Protein AF-A0A486XCT2-F1 (afdb_monomer)

Structure (mmCIF, N/CA/C/O backbone):
data_AF-A0A486XCT2-F1
#
_entry.id   AF-A0A486XCT2-F1
#
loop_
_atom_site.group_PDB
_atom_site.id
_atom_site.type_symbol
_atom_site.label_atom_id
_atom_site.label_alt_id
_atom_site.label_comp_id
_atom_site.label_asym_id
_atom_site.label_entity_id
_atom_site.label_seq_id
_atom_site.pdbx_PDB_ins_code
_atom_site.Cartn_x
_atom_site.Cartn_y
_atom_site.Cartn_z
_atom_site.occupancy
_atom_site.B_iso_or_equiv
_atom_site.auth_seq_id
_atom_site.auth_comp_id
_atom_site.auth_asym_id
_atom_site.auth_atom_id
_atom_site.pdbx_PDB_model_num
ATOM 1 N N . MET A 1 1 ? -0.141 -0.794 4.430 1.00 83.31 1 MET A N 1
ATOM 2 C CA . MET A 1 1 ? -0.324 -2.090 3.732 1.00 83.31 1 MET A CA 1
ATOM 3 C C . MET A 1 1 ? 0.014 -1.963 2.255 1.00 83.31 1 MET A C 1
ATOM 5 O O . MET A 1 1 ? 1.023 -2.521 1.865 1.00 83.31 1 MET A O 1
ATOM 9 N N . VAL A 1 2 ? -0.737 -1.191 1.457 1.00 87.81 2 VAL A N 1
ATOM 10 C CA . VAL A 1 2 ? -0.382 -0.950 0.039 1.00 87.81 2 VAL A CA 1
ATOM 11 C C . VAL A 1 2 ? 0.966 -0.238 -0.087 1.00 87.81 2 VAL A C 1
ATOM 13 O O . VAL A 1 2 ? 1.800 -0.655 -0.876 1.00 87.81 2 VAL A O 1
ATOM 16 N N . SER A 1 3 ? 1.209 0.778 0.748 1.00 88.38 3 SER A N 1
ATOM 17 C CA . SER A 1 3 ? 2.501 1.472 0.829 1.00 88.38 3 SER A CA 1
ATOM 18 C C . SER A 1 3 ? 3.671 0.522 1.093 1.00 88.38 3 SER A C 1
ATOM 20 O O . SER A 1 3 ? 4.696 0.633 0.439 1.00 88.38 3 SER A O 1
ATOM 22 N N . GLU A 1 4 ? 3.502 -0.431 2.011 1.00 88.69 4 GLU A N 1
ATOM 23 C CA . GLU A 1 4 ? 4.537 -1.405 2.366 1.00 88.69 4 GLU A CA 1
ATOM 24 C C . GLU A 1 4 ? 4.762 -2.421 1.243 1.00 88.69 4 GLU A C 1
ATOM 26 O O . GLU A 1 4 ? 5.894 -2.655 0.834 1.00 88.69 4 GLU A O 1
ATOM 31 N N . ALA A 1 5 ? 3.680 -2.970 0.681 1.00 89.88 5 ALA A N 1
ATOM 32 C CA . ALA A 1 5 ? 3.757 -3.884 -0.457 1.00 89.88 5 ALA A CA 1
ATOM 33 C C . ALA A 1 5 ? 4.455 -3.228 -1.659 1.00 89.88 5 ALA A C 1
ATOM 35 O O . ALA A 1 5 ? 5.314 -3.838 -2.294 1.00 89.88 5 ALA A O 1
ATOM 36 N N . LEU A 1 6 ? 4.135 -1.959 -1.926 1.00 92.00 6 LEU A N 1
ATOM 37 C CA . LEU A 1 6 ? 4.800 -1.165 -2.949 1.00 92.00 6 LEU A CA 1
ATOM 38 C C . LEU A 1 6 ? 6.270 -0.916 -2.594 1.00 92.00 6 LEU A C 1
ATOM 40 O O . LEU A 1 6 ? 7.123 -1.104 -3.451 1.00 92.00 6 LEU A O 1
ATOM 44 N N . ASN A 1 7 ? 6.590 -0.541 -1.353 1.00 90.81 7 ASN A N 1
ATOM 45 C CA . ASN A 1 7 ? 7.961 -0.270 -0.907 1.00 90.81 7 ASN A CA 1
ATOM 46 C C . ASN A 1 7 ? 8.898 -1.475 -1.113 1.00 90.81 7 ASN A C 1
ATOM 48 O O . ASN A 1 7 ? 10.015 -1.312 -1.604 1.00 90.81 7 ASN A O 1
ATOM 52 N N . LEU A 1 8 ? 8.421 -2.688 -0.816 1.00 90.00 8 LEU A N 1
ATOM 53 C CA . LEU A 1 8 ? 9.195 -3.926 -0.974 1.00 90.00 8 LEU A CA 1
ATOM 54 C C . LEU A 1 8 ? 9.568 -4.232 -2.431 1.00 90.00 8 LEU A C 1
ATOM 56 O O . LEU A 1 8 ? 10.589 -4.871 -2.692 1.00 90.00 8 LEU A O 1
ATOM 60 N N . ILE A 1 9 ? 8.741 -3.803 -3.384 1.00 91.31 9 ILE A N 1
ATOM 61 C CA . ILE A 1 9 ? 8.863 -4.194 -4.792 1.00 91.31 9 ILE A CA 1
ATOM 62 C C . ILE A 1 9 ? 9.398 -3.039 -5.648 1.00 91.31 9 ILE A C 1
ATOM 64 O O . ILE A 1 9 ? 10.248 -3.260 -6.512 1.00 91.31 9 ILE A O 1
ATOM 68 N N . ALA A 1 10 ? 8.976 -1.801 -5.379 1.00 92.00 10 ALA A N 1
ATOM 69 C CA . ALA A 1 10 ? 9.236 -0.627 -6.211 1.00 92.00 10 ALA A CA 1
ATOM 70 C C . ALA A 1 10 ? 10.726 -0.322 -6.391 1.00 92.00 10 ALA A C 1
ATOM 72 O O . ALA A 1 10 ? 11.128 0.114 -7.467 1.00 92.00 10 ALA A O 1
ATOM 73 N N . TYR A 1 11 ? 11.573 -0.611 -5.396 1.00 91.12 11 TYR A N 1
ATOM 74 C CA . TYR A 1 11 ? 13.019 -0.371 -5.498 1.00 91.12 11 TYR A CA 1
ATOM 75 C C . TYR A 1 11 ? 13.685 -1.165 -6.638 1.00 91.12 11 TYR A C 1
ATOM 77 O O . TYR A 1 11 ? 14.722 -0.755 -7.162 1.00 91.12 11 TYR A O 1
ATOM 85 N N . ARG A 1 12 ? 13.080 -2.279 -7.076 1.00 91.81 12 ARG A N 1
ATOM 86 C CA . ARG A 1 12 ? 13.557 -3.064 -8.230 1.00 91.81 12 ARG A CA 1
ATOM 87 C C . ARG A 1 12 ? 13.360 -2.342 -9.566 1.00 91.81 12 ARG A C 1
ATOM 89 O O . ARG A 1 12 ? 14.060 -2.659 -10.520 1.00 91.81 12 ARG A O 1
ATOM 96 N N . PHE A 1 13 ? 12.438 -1.386 -9.611 1.00 93.06 13 PHE A N 1
ATOM 97 C CA . PHE A 1 13 ? 12.034 -0.646 -10.806 1.00 9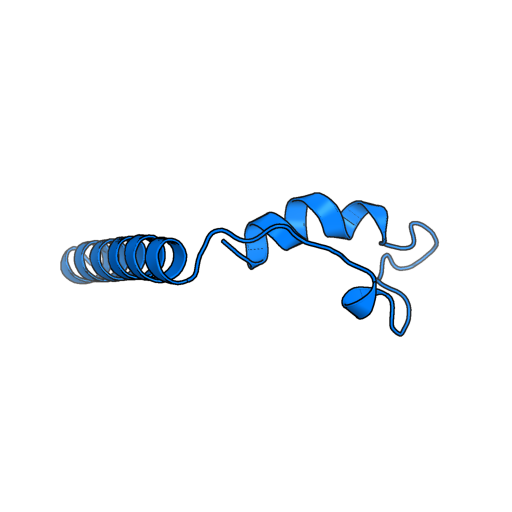3.06 13 PHE A CA 1
ATOM 98 C C . PHE A 1 13 ? 12.622 0.773 -10.855 1.00 93.06 13 PHE A C 1
ATOM 100 O O . PHE A 1 13 ? 12.456 1.497 -11.836 1.00 93.06 13 PHE A O 1
ATOM 107 N N . VAL A 1 14 ? 13.313 1.191 -9.791 1.00 93.56 14 VAL A N 1
ATOM 108 C CA . VAL A 1 14 ? 13.978 2.493 -9.716 1.00 93.56 14 VAL A CA 1
ATOM 109 C C . VAL A 1 14 ? 15.232 2.482 -10.586 1.00 93.56 14 VAL A C 1
ATOM 111 O O . VAL A 1 14 ? 16.115 1.636 -10.423 1.00 93.56 14 VAL A O 1
ATOM 114 N N . SER A 1 15 ? 15.345 3.471 -11.474 1.00 92.25 15 SER A N 1
ATOM 115 C CA . SER A 1 15 ? 16.588 3.740 -12.192 1.00 92.25 15 SER A CA 1
ATOM 116 C C . SER A 1 15 ? 17.681 4.106 -11.191 1.00 92.25 15 SER A C 1
ATOM 118 O O . SER A 1 15 ? 17.508 5.023 -10.392 1.00 92.25 15 SER A O 1
ATOM 120 N N . LYS A 1 16 ? 18.811 3.395 -11.224 1.00 89.81 16 LYS A N 1
ATOM 121 C CA . LYS A 1 16 ? 19.942 3.609 -10.301 1.00 89.81 16 LYS A CA 1
ATOM 122 C C . LYS A 1 16 ? 21.004 4.565 -10.850 1.00 89.81 16 LYS A C 1
ATOM 124 O O . LYS A 1 16 ? 22.054 4.724 -10.236 1.00 89.81 16 LYS A O 1
ATOM 129 N N . VAL A 1 17 ? 20.754 5.177 -12.007 1.00 87.94 17 VAL A N 1
ATOM 130 C CA . VAL A 1 17 ? 21.679 6.119 -12.647 1.00 87.94 17 VAL A CA 1
ATOM 131 C C . VAL A 1 17 ? 21.205 7.558 -12.458 1.00 87.94 17 VAL A C 1
ATOM 133 O O . VAL A 1 17 ? 20.030 7.870 -12.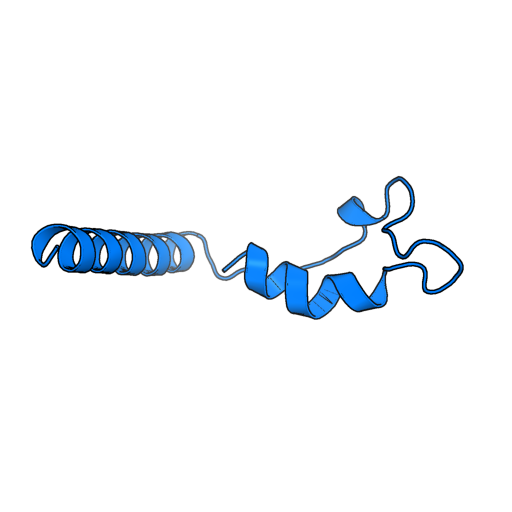647 1.00 87.94 17 VAL A O 1
ATOM 136 N N . GLY A 1 18 ? 22.129 8.451 -12.099 1.00 86.25 18 GLY A N 1
ATOM 137 C CA . GLY A 1 18 ? 21.812 9.857 -11.845 1.00 86.25 18 GLY A CA 1
ATOM 138 C C . GLY A 1 18 ? 20.861 10.022 -10.657 1.00 86.25 18 GLY A C 1
ATOM 139 O O . GLY A 1 18 ? 21.123 9.491 -9.585 1.00 86.25 18 GLY A O 1
ATOM 140 N N . ASN A 1 19 ? 19.772 10.775 -10.841 1.00 90.88 19 ASN A N 1
ATOM 141 C CA . ASN A 1 19 ? 18.748 10.976 -9.814 1.00 90.88 19 ASN A CA 1
ATOM 142 C C . ASN A 1 19 ? 17.796 9.763 -9.763 1.00 90.88 19 ASN A C 1
ATOM 144 O O . ASN A 1 19 ? 17.003 9.616 -10.706 1.00 90.88 19 ASN A O 1
ATOM 148 N N . PRO A 1 20 ? 17.836 8.931 -8.701 1.00 92.25 20 PRO A N 1
ATOM 149 C CA . PRO A 1 20 ? 17.039 7.719 -8.631 1.00 92.25 20 PRO A CA 1
ATOM 150 C C . PRO A 1 20 ? 15.550 8.022 -8.695 1.00 92.25 20 PRO A C 1
ATOM 152 O O . PRO A 1 20 ? 15.008 8.770 -7.883 1.00 92.25 20 PRO A O 1
ATOM 155 N N . LYS A 1 21 ? 14.882 7.443 -9.688 1.00 93.25 21 LYS A N 1
ATOM 156 C CA . LYS A 1 21 ? 13.452 7.649 -9.911 1.00 93.25 21 LYS A CA 1
ATOM 157 C C . LYS A 1 21 ? 12.830 6.481 -10.650 1.00 93.25 21 LYS A C 1
ATOM 159 O O . LYS A 1 21 ? 13.517 5.718 -11.330 1.00 93.25 21 LYS A O 1
ATOM 164 N N . LEU A 1 22 ? 11.512 6.398 -10.557 1.00 93.69 22 LEU A N 1
ATOM 165 C CA . LEU A 1 22 ? 10.716 5.607 -11.481 1.00 93.69 22 LEU A CA 1
ATOM 166 C C . LEU A 1 22 ? 10.617 6.367 -12.805 1.00 93.69 22 LEU A C 1
ATOM 168 O O . LEU A 1 22 ? 10.402 7.582 -12.821 1.00 93.69 22 LEU A O 1
ATOM 172 N N . MET A 1 23 ? 10.828 5.659 -13.911 1.00 92.62 23 MET A N 1
ATOM 173 C CA . MET A 1 23 ? 10.622 6.217 -15.246 1.00 92.62 23 MET A CA 1
ATOM 174 C C . MET A 1 23 ? 9.120 6.300 -15.552 1.00 92.62 23 MET A C 1
ATOM 176 O O . MET A 1 23 ? 8.293 5.721 -14.844 1.00 92.62 23 MET A O 1
ATOM 180 N N . ASN A 1 24 ? 8.754 7.050 -16.592 1.00 92.94 24 ASN A N 1
ATOM 181 C CA . ASN A 1 24 ? 7.352 7.213 -16.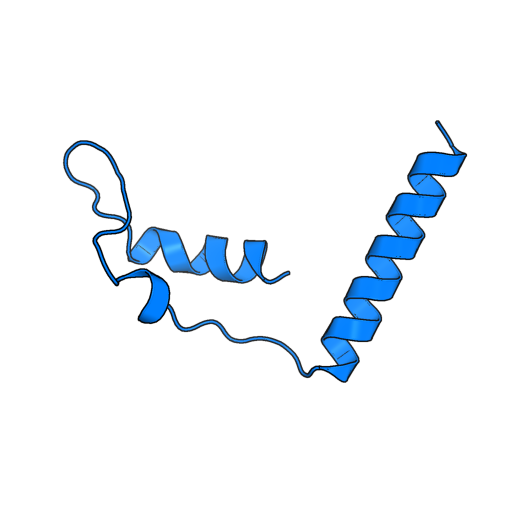980 1.00 92.94 24 ASN A CA 1
ATOM 182 C C . ASN A 1 24 ? 6.682 5.846 -17.191 1.00 92.94 24 ASN A C 1
ATOM 184 O O . ASN A 1 24 ? 7.290 4.947 -17.760 1.00 92.94 24 ASN A O 1
ATOM 188 N N . ASN A 1 25 ? 5.431 5.717 -16.741 1.00 92.19 25 ASN A N 1
ATOM 189 C CA . ASN A 1 25 ? 4.588 4.515 -16.843 1.00 92.19 25 ASN A CA 1
ATOM 190 C C . ASN A 1 25 ? 5.061 3.270 -16.066 1.00 92.19 25 ASN A C 1
ATOM 192 O O . ASN A 1 25 ? 4.313 2.306 -15.967 1.00 92.19 25 ASN A O 1
ATOM 196 N N . VAL A 1 26 ? 6.219 3.305 -15.402 1.00 93.69 26 VAL A N 1
ATOM 197 C CA . VAL A 1 26 ? 6.719 2.157 -14.625 1.00 93.69 26 VAL A CA 1
ATOM 198 C C . VAL A 1 26 ? 5.783 1.783 -13.470 1.00 93.69 26 VAL A C 1
ATOM 200 O O . VAL A 1 26 ? 5.636 0.614 -13.145 1.00 93.69 26 VAL A O 1
ATOM 203 N N . MET A 1 27 ? 5.087 2.754 -12.869 1.00 92.56 27 MET A N 1
ATOM 204 C CA . MET A 1 27 ? 4.143 2.486 -11.775 1.00 92.56 27 MET A CA 1
ATOM 205 C C . MET A 1 27 ? 3.014 1.520 -12.162 1.00 92.56 27 MET A C 1
ATOM 207 O O . MET A 1 27 ? 2.584 0.752 -11.308 1.00 92.56 27 MET A O 1
ATOM 211 N N . SER A 1 28 ? 2.538 1.540 -13.414 1.00 92.44 28 SER A N 1
ATOM 212 C CA . SER A 1 28 ? 1.494 0.609 -13.875 1.00 92.44 28 SER A CA 1
ATOM 213 C C . SER A 1 28 ? 2.008 -0.803 -14.145 1.00 92.44 28 SER A C 1
ATOM 215 O O . SER A 1 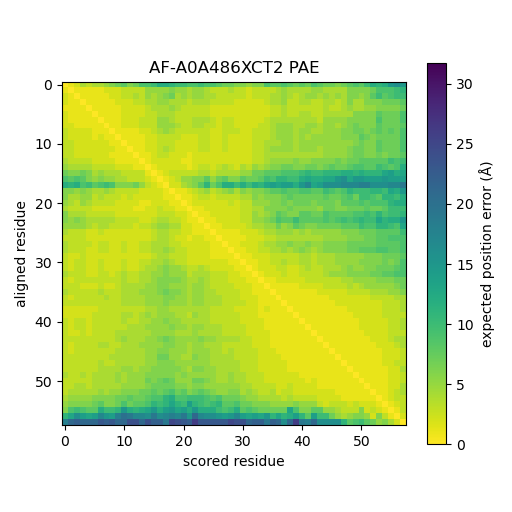28 ? 1.205 -1.721 -14.253 1.00 92.44 28 SER A O 1
ATOM 217 N N . GLU A 1 29 ? 3.325 -0.980 -14.246 1.00 91.56 29 GLU A N 1
ATOM 218 C CA . GLU A 1 29 ? 3.971 -2.284 -14.436 1.00 91.56 29 GLU A CA 1
ATOM 219 C C . GLU A 1 29 ? 4.283 -2.974 -13.099 1.00 91.56 29 GLU A C 1
ATOM 221 O O . GLU A 1 29 ? 4.623 -4.156 -13.068 1.00 91.56 29 GLU A O 1
ATOM 226 N N . ILE A 1 30 ? 4.188 -2.247 -11.979 1.00 93.81 30 ILE A N 1
ATOM 227 C CA . ILE A 1 30 ? 4.455 -2.807 -10.656 1.00 93.81 30 ILE A CA 1
ATOM 228 C C . ILE A 1 30 ? 3.244 -3.619 -10.203 1.00 93.81 30 ILE A C 1
ATOM 230 O O . ILE A 1 30 ? 2.252 -3.089 -9.700 1.00 93.81 30 ILE A O 1
ATOM 234 N N . GLU A 1 31 ? 3.367 -4.933 -10.325 1.00 93.50 31 GLU A N 1
ATOM 235 C CA . GLU A 1 31 ? 2.411 -5.874 -9.761 1.00 93.50 31 GLU A CA 1
ATOM 236 C C . GLU A 1 31 ? 2.662 -6.066 -8.262 1.00 93.50 31 GLU A C 1
ATOM 238 O O . GLU A 1 31 ? 3.772 -6.379 -7.822 1.00 93.50 31 GLU A O 1
ATOM 243 N N . ILE A 1 32 ? 1.606 -5.901 -7.464 1.00 92.50 32 ILE A N 1
ATOM 244 C CA . ILE A 1 32 ? 1.616 -6.189 -6.030 1.00 92.50 32 ILE A CA 1
ATOM 245 C C . ILE A 1 32 ? 0.485 -7.153 -5.692 1.00 92.50 32 ILE A C 1
ATOM 247 O O . ILE A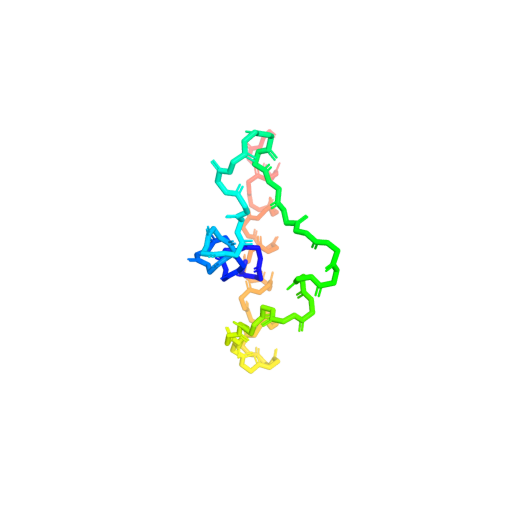 1 32 ? -0.639 -7.015 -6.175 1.00 92.50 32 ILE A O 1
ATOM 251 N N . TYR A 1 33 ? 0.768 -8.115 -4.818 1.00 90.69 33 TYR A N 1
ATOM 252 C CA . TYR A 1 33 ? -0.274 -8.956 -4.250 1.00 90.69 33 TYR A CA 1
ATOM 253 C C . TYR A 1 33 ? -0.931 -8.231 -3.077 1.00 90.69 33 TYR A C 1
ATOM 255 O O . TYR A 1 33 ? -0.251 -7.776 -2.153 1.00 90.69 33 TYR A O 1
ATOM 263 N N . LEU A 1 34 ? -2.257 -8.137 -3.105 1.00 91.06 34 LEU A N 1
ATOM 264 C CA . LEU A 1 34 ? -3.045 -7.573 -2.018 1.00 91.06 34 LEU A CA 1
ATOM 265 C C . LEU A 1 34 ? -3.973 -8.644 -1.439 1.00 91.06 34 LEU A C 1
ATOM 267 O O . LEU A 1 34 ? -4.510 -9.456 -2.193 1.00 91.06 34 LEU A O 1
ATOM 271 N N . PRO A 1 35 ? -4.196 -8.641 -0.113 1.00 92.44 35 PRO A N 1
ATOM 272 C CA . PRO A 1 35 ? -5.156 -9.543 0.505 1.00 92.44 35 PRO A CA 1
ATOM 273 C C . PRO A 1 35 ? -6.582 -9.214 0.048 1.00 92.44 35 PRO A C 1
ATOM 275 O O . PRO A 1 35 ? -6.846 -8.164 -0.549 1.00 92.44 35 PRO A O 1
ATOM 278 N N . THR A 1 36 ? -7.526 -10.103 0.334 1.00 96.19 36 THR A N 1
ATOM 279 C CA . THR A 1 36 ? -8.918 -9.943 -0.110 1.00 96.19 36 THR A CA 1
ATOM 280 C C . THR A 1 36 ? -9.563 -8.693 0.498 1.00 96.19 36 THR A C 1
ATOM 282 O O . THR A 1 36 ? -9.216 -8.285 1.607 1.00 96.19 36 THR A O 1
ATOM 285 N N . LEU A 1 37 ? -10.539 -8.076 -0.183 1.00 95.62 37 LEU A N 1
ATOM 286 C CA . LEU A 1 37 ? -11.213 -6.869 0.332 1.00 95.62 37 LEU A CA 1
ATOM 287 C C . LEU A 1 37 ? -11.723 -7.006 1.785 1.00 95.62 37 LEU A C 1
ATOM 289 O O . LEU A 1 37 ? -11.505 -6.073 2.563 1.00 95.62 37 LEU A O 1
ATOM 293 N N . PRO A 1 38 ? -12.334 -8.135 2.205 1.00 97.81 38 PRO A N 1
ATOM 294 C CA . PRO A 1 38 ? -12.727 -8.323 3.601 1.00 97.81 38 PRO A CA 1
ATOM 295 C C . PRO A 1 38 ? -11.550 -8.270 4.588 1.00 97.81 38 PRO A C 1
ATOM 297 O O . PRO A 1 38 ? -11.677 -7.701 5.673 1.00 97.81 38 PRO A O 1
ATO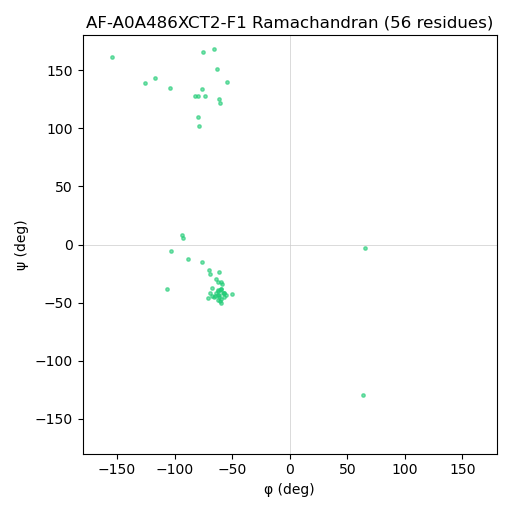M 300 N N . GLU A 1 39 ? -10.391 -8.828 4.235 1.00 96.44 39 GLU A N 1
ATOM 301 C CA . GLU A 1 39 ? -9.182 -8.767 5.068 1.00 96.44 39 GLU A CA 1
ATOM 302 C C . GLU A 1 39 ? -8.620 -7.348 5.126 1.00 96.44 39 GLU A C 1
ATOM 304 O O . GLU A 1 39 ? -8.288 -6.865 6.211 1.00 96.44 39 GLU A O 1
ATOM 309 N N . GLN A 1 40 ? -8.594 -6.640 3.992 1.00 95.62 40 GLN A N 1
ATOM 310 C CA . GLN A 1 40 ? -8.168 -5.239 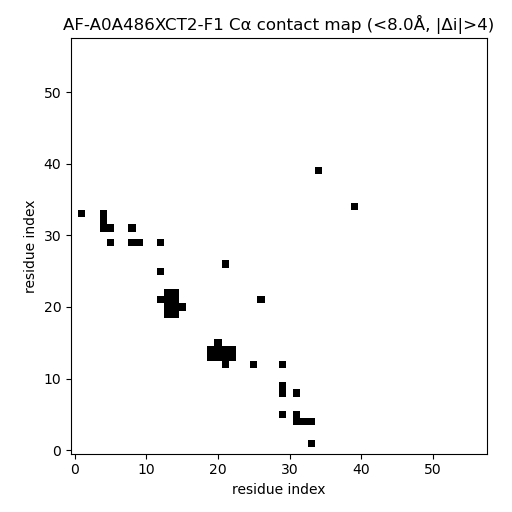3.943 1.00 95.62 40 GLN A CA 1
ATOM 311 C C . GLN A 1 40 ? -9.013 -4.362 4.876 1.00 95.62 40 GLN A C 1
ATOM 313 O O . GLN A 1 40 ? -8.472 -3.523 5.596 1.00 95.62 40 GLN A O 1
ATOM 318 N N . GLN A 1 41 ? -10.332 -4.578 4.908 1.00 96.75 41 GLN A N 1
ATOM 319 C CA . GLN A 1 41 ? -11.245 -3.856 5.799 1.00 96.75 41 GLN A CA 1
ATOM 320 C C . GLN A 1 41 ? -10.965 -4.157 7.274 1.00 96.75 41 GLN A C 1
ATOM 322 O O . GLN A 1 41 ? -10.913 -3.231 8.085 1.00 96.75 41 GLN A O 1
ATOM 327 N N . LYS A 1 42 ? -10.740 -5.429 7.629 1.00 97.25 42 LYS A N 1
ATOM 328 C CA . LYS A 1 42 ? -10.383 -5.823 9.002 1.00 97.25 42 LYS A CA 1
ATOM 329 C C . LYS A 1 42 ? -9.076 -5.167 9.452 1.00 97.25 42 LYS A C 1
ATOM 331 O O . LYS A 1 42 ? -9.046 -4.547 10.513 1.00 97.25 42 LYS A O 1
ATOM 336 N N . ILE A 1 43 ? -8.033 -5.239 8.624 1.00 95.38 43 ILE A N 1
ATOM 337 C CA . ILE A 1 43 ? -6.726 -4.621 8.894 1.00 95.38 43 ILE A CA 1
ATOM 338 C C . ILE A 1 43 ? -6.863 -3.094 9.010 1.00 95.38 43 ILE A C 1
ATOM 340 O O . ILE A 1 43 ? -6.342 -2.488 9.943 1.00 95.38 43 ILE A O 1
ATOM 344 N N . GLY A 1 44 ? -7.606 -2.462 8.098 1.00 94.88 44 G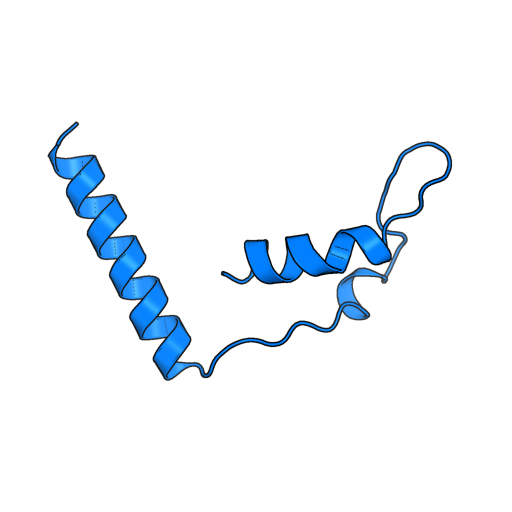LY A N 1
ATOM 345 C CA . GLY A 1 44 ? -7.844 -1.018 8.127 1.00 94.88 44 GLY A CA 1
ATOM 346 C C . GLY A 1 44 ? -8.596 -0.560 9.380 1.00 94.88 44 GLY A C 1
ATOM 347 O O . GLY A 1 44 ? -8.262 0.473 9.957 1.00 94.88 44 GLY A O 1
ATOM 348 N N . ASN A 1 45 ? -9.582 -1.333 9.838 1.00 97.56 45 ASN A N 1
ATOM 349 C CA . ASN A 1 45 ? -10.305 -1.042 11.075 1.00 97.56 45 ASN A CA 1
ATOM 350 C C . ASN A 1 45 ? -9.413 -1.191 12.314 1.00 97.56 45 ASN A C 1
ATOM 352 O O . ASN A 1 45 ? -9.512 -0.360 13.216 1.00 97.56 45 ASN A O 1
ATOM 356 N N . LEU A 1 46 ? -8.517 -2.183 12.336 1.00 96.88 46 LEU A N 1
ATOM 357 C CA . LEU A 1 46 ? -7.533 -2.348 13.408 1.00 96.88 46 LEU A CA 1
ATOM 358 C C . LEU A 1 46 ? -6.623 -1.115 13.528 1.00 96.88 46 LEU A C 1
ATOM 360 O O . LEU A 1 46 ? -6.504 -0.550 14.612 1.00 96.88 46 LEU A O 1
ATOM 364 N N . PHE A 1 47 ? -6.038 -0.643 12.421 1.00 95.69 47 PHE A N 1
ATOM 365 C CA . PHE A 1 47 ? -5.194 0.559 12.448 1.00 95.69 47 PHE A CA 1
ATOM 366 C C . PHE A 1 47 ? -5.970 1.812 12.867 1.00 95.69 47 PHE A C 1
ATOM 368 O O . PHE A 1 47 ? -5.489 2.564 13.705 1.00 95.69 47 PHE A O 1
ATOM 375 N N . LYS A 1 48 ? -7.215 1.989 12.398 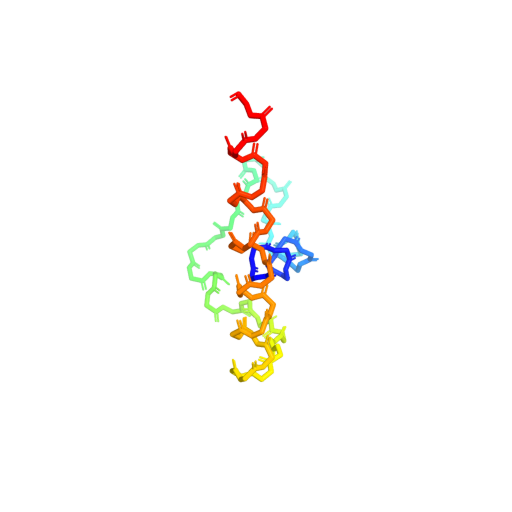1.00 96.62 48 LYS A N 1
ATOM 376 C CA . LYS A 1 48 ? -8.077 3.096 12.858 1.00 96.62 48 LYS A CA 1
ATOM 377 C C . LYS A 1 48 ? -8.331 3.060 14.365 1.00 96.62 48 LYS A C 1
ATOM 379 O O . LYS A 1 48 ? -8.433 4.113 14.990 1.00 96.62 48 LYS A O 1
ATOM 384 N N . GLN A 1 49 ? -8.500 1.874 14.947 1.00 97.19 49 GLN A N 1
ATOM 385 C CA . GLN A 1 49 ? -8.660 1.731 16.394 1.00 97.19 49 GLN A CA 1
ATOM 386 C C . GLN A 1 49 ? -7.366 2.090 17.128 1.00 97.19 49 GLN A C 1
ATOM 388 O O . GLN A 1 49 ? -7.425 2.836 18.102 1.00 97.19 49 GLN A O 1
ATOM 393 N N . LEU A 1 50 ? -6.213 1.624 16.638 1.00 96.81 50 LEU A N 1
ATOM 394 C CA . LEU A 1 50 ? -4.905 1.977 17.197 1.00 96.81 50 LEU A CA 1
ATOM 395 C C . LEU A 1 50 ? -4.657 3.488 17.153 1.00 96.81 50 LEU A C 1
ATOM 397 O O . LEU A 1 50 ? -4.306 4.065 18.179 1.00 96.81 50 LEU A O 1
ATOM 401 N N . ASP A 1 51 ? -4.922 4.138 16.018 1.00 96.62 51 ASP A N 1
ATOM 402 C CA . ASP A 1 51 ? -4.784 5.590 15.878 1.00 96.62 51 ASP A CA 1
ATOM 403 C C . ASP A 1 51 ? -5.647 6.327 16.908 1.00 96.62 51 ASP A C 1
ATOM 405 O O . ASP A 1 51 ? -5.162 7.219 17.598 1.00 96.62 51 ASP A O 1
ATOM 409 N N . ARG A 1 52 ? -6.909 5.906 17.089 1.00 97.00 52 ARG A N 1
ATOM 410 C CA . ARG A 1 52 ? -7.803 6.481 18.110 1.00 97.00 52 ARG A CA 1
ATOM 411 C C . ARG A 1 52 ? -7.267 6.301 19.528 1.00 97.00 52 ARG A C 1
ATOM 413 O O . ARG A 1 52 ? -7.340 7.240 20.316 1.00 97.00 52 ARG A O 1
ATOM 420 N N . LEU A 1 53 ? -6.756 5.115 19.861 1.00 96.56 53 LEU A N 1
ATOM 421 C CA . LEU A 1 53 ? -6.199 4.831 21.187 1.00 96.56 53 LEU A CA 1
ATOM 422 C C . LEU A 1 53 ? -4.960 5.685 21.473 1.00 96.56 53 LEU A C 1
ATOM 424 O O . LEU A 1 53 ? -4.841 6.222 22.574 1.00 96.56 53 LEU A O 1
ATOM 428 N N . ILE A 1 54 ? -4.083 5.846 20.477 1.00 96.31 54 ILE A N 1
ATOM 429 C CA . ILE A 1 54 ? -2.915 6.730 20.557 1.00 96.31 54 ILE A CA 1
ATOM 430 C C . ILE A 1 54 ? -3.371 8.178 20.744 1.00 96.31 54 ILE A C 1
ATOM 432 O O . ILE A 1 54 ? -2.859 8.855 21.627 1.00 96.31 54 ILE A O 1
ATOM 436 N N . THR A 1 55 ? -4.338 8.655 19.952 1.00 94.94 55 THR A N 1
ATOM 437 C CA . THR A 1 55 ? -4.868 10.023 20.069 1.00 94.94 55 THR A CA 1
ATOM 438 C C . THR A 1 55 ? -5.481 10.298 21.442 1.00 94.94 55 THR A C 1
ATOM 440 O O . THR A 1 55 ? -5.301 11.394 21.955 1.00 94.94 55 THR A O 1
ATOM 443 N N . LEU A 1 56 ? -6.173 9.330 22.050 1.00 91.25 56 LEU A N 1
ATOM 444 C CA . LEU A 1 56 ? -6.796 9.498 23.369 1.00 91.25 56 LEU A CA 1
ATOM 445 C C . LEU A 1 56 ? -5.775 9.602 24.518 1.00 91.25 56 LEU A C 1
ATOM 447 O O . LEU A 1 56 ? -6.092 10.166 25.557 1.00 91.25 56 LEU A O 1
ATOM 451 N N . HIS A 1 57 ? -4.573 9.048 24.340 1.00 80.38 57 HIS A N 1
ATOM 452 C CA . HIS A 1 57 ? -3.488 9.083 25.329 1.00 80.38 57 HIS A CA 1
ATOM 453 C C . HIS A 1 57 ? -2.505 10.252 25.131 1.00 80.38 57 HIS A C 1
ATOM 455 O O . HIS A 1 57 ? -1.460 10.270 25.785 1.00 80.38 57 HIS A O 1
ATOM 461 N N . LYS A 1 58 ? -2.795 11.192 24.223 1.00 54.44 58 LYS A N 1
ATOM 462 C CA . LYS A 1 58 ? -1.975 12.391 24.002 1.00 54.44 58 LYS A CA 1
ATOM 463 C C . LYS A 1 58 ? -2.461 13.598 24.788 1.00 54.44 58 LYS A C 1
ATOM 465 O O . LYS A 1 58 ? -3.686 13.720 24.991 1.00 54.44 58 LYS A O 1
#

pLDDT: mean 92.18, std 6.09, range [54.44, 97.81]

Solvent-accessible surface area (backbone atoms only — not comparable to full-atom values): 3714 Å² total; per-residue (Å²): 105,71,68,55,53,45,59,78,51,51,68,82,64,38,42,84,64,86,79,70,39,70,56,90,73,47,73,82,70,62,85,73,89,74,75,56,72,72,55,50,51,54,55,51,51,51,52,54,50,51,53,50,55,54,59,71,77,103

InterPro domains:
  IPR000055 Type I restriction modification DNA specificity domain [PF01420] (14-58)
  IPR044946 Type I restriction modification DNA specificity domain superfamily [G3DSA:3.90.220.20] (15-33)

Foldseek 3Di:
DVVVQCVVQVQVQWDPPDPTDHDPPVVVVDDGDDDDPVVVVVVVVVVVVVVVVVVVVD

Secondary structure (DSSP, 8-state):
-HHHHHHHHHTTTSB-SSS-BPPTTHHHH-------HHHHHHHHHHHHHHHHHHHHT-

Organism: NCBI:txid1936169

Sequence (58 aa):
MVSEALNLIAYRFVSKVGNPKLMNNVMSEIEIYLPTLPEQQKIGNLFKQLDRLITLHK

Mean predicted aligned error: 4.52 Å

Radius of gyration: 16.28 Å; Cα contacts (8 Å, |Δi|>4): 23; chains: 1; bounding box: 34×22×42 Å